Protein AF-A0A7H9HP66-F1 (afdb_monomer_lite)

Organism: NCBI:txid48254

Secondary structure (DSSP, 8-state):
----SEEEEEEEEEEEETTTTEEEEEEEEEEHHHHHHHIIIIIIIIHHHHHHHHHTTT-S---HHHHHHHHHHHHHHHHHHHHHH-

Radius of gyration: 19.16 Å; chains: 1; bounding box: 49×21×44 Å

Structure (mmCIF, N/CA/C/O backbone):
data_AF-A0A7H9HP66-F1
#
_entry.id   AF-A0A7H9HP66-F1
#
loop_
_atom_site.group_PDB
_atom_site.id
_atom_site.type_symbol
_atom_site.label_atom_id
_atom_site.label_alt_id
_atom_site.label_comp_id
_atom_site.label_asym_id
_atom_site.label_entity_id
_atom_site.label_seq_id
_atom_site.pdbx_PDB_ins_code
_atom_site.Cartn_x
_atom_site.Cartn_y
_atom_site.Cartn_z
_atom_site.occupancy
_atom_site.B_iso_or_equiv
_atom_site.auth_seq_id
_atom_site.auth_comp_id
_atom_site.auth_asym_id
_atom_site.auth_atom_id
_atom_site.pdbx_PDB_model_num
ATOM 1 N N . MET A 1 1 ? -6.736 2.022 -23.312 1.00 37.59 1 MET A N 1
ATOM 2 C CA . MET A 1 1 ? -5.721 3.093 -23.194 1.00 37.59 1 MET A CA 1
ATOM 3 C C . MET A 1 1 ? -4.695 2.592 -22.185 1.00 37.59 1 MET A C 1
ATOM 5 O O . MET A 1 1 ? -5.058 2.367 -21.041 1.00 37.59 1 MET A O 1
ATOM 9 N N . PHE A 1 2 ? -3.501 2.215 -22.647 1.00 44.69 2 PHE A N 1
ATOM 10 C CA . PHE A 1 2 ? -2.549 1.390 -21.895 1.00 44.69 2 PHE A CA 1
ATOM 11 C C . PHE A 1 2 ? -1.866 2.190 -20.777 1.00 44.69 2 PHE A C 1
ATOM 13 O O . PHE A 1 2 ? -0.942 2.955 -21.040 1.00 44.69 2 PHE A O 1
ATOM 20 N N . ALA A 1 3 ? -2.307 1.992 -19.534 1.00 51.31 3 ALA A N 1
ATOM 21 C CA . ALA A 1 3 ? -1.567 2.429 -18.358 1.00 51.31 3 ALA A CA 1
ATOM 22 C C . ALA A 1 3 ? -0.376 1.482 -18.148 1.00 51.31 3 ALA A C 1
ATOM 24 O O . ALA A 1 3 ? -0.536 0.260 -18.059 1.00 51.31 3 ALA A O 1
ATOM 25 N N . THR A 1 4 ? 0.823 2.053 -18.106 1.00 56.44 4 THR A N 1
ATOM 26 C CA . THR A 1 4 ? 2.124 1.403 -17.909 1.00 56.44 4 THR A CA 1
ATOM 27 C C . THR A 1 4 ? 2.020 0.211 -16.948 1.00 56.44 4 THR A C 1
ATOM 29 O O . THR A 1 4 ? 1.531 0.348 -15.830 1.00 56.44 4 THR A O 1
ATOM 32 N N . ARG A 1 5 ? 2.437 -0.993 -17.376 1.00 61.53 5 ARG A N 1
ATOM 33 C CA . ARG A 1 5 ? 2.344 -2.218 -16.547 1.00 61.53 5 ARG A CA 1
ATOM 34 C C . ARG A 1 5 ? 3.192 -2.141 -15.273 1.00 61.53 5 ARG A C 1
ATOM 36 O O . ARG A 1 5 ? 2.869 -2.795 -14.286 1.00 61.53 5 ARG A O 1
ATOM 43 N N . ASN A 1 6 ? 4.236 -1.318 -15.295 1.00 61.09 6 ASN A N 1
ATOM 44 C CA . ASN A 1 6 ? 5.182 -1.146 -14.206 1.00 61.09 6 ASN A CA 1
ATOM 45 C C . ASN A 1 6 ? 5.381 0.341 -13.907 1.00 61.09 6 ASN A C 1
ATOM 47 O O . ASN A 1 6 ? 5.419 1.159 -14.827 1.00 61.09 6 ASN A O 1
ATOM 51 N N . PHE A 1 7 ? 5.544 0.663 -12.626 1.00 63.16 7 PHE A N 1
ATOM 52 C CA . PHE A 1 7 ? 6.029 1.957 -12.168 1.00 63.16 7 PHE A CA 1
ATOM 53 C C . PHE A 1 7 ? 7.548 1.897 -12.045 1.00 63.16 7 PHE A C 1
ATOM 55 O O . PHE A 1 7 ? 8.088 1.013 -11.382 1.00 63.16 7 PHE A O 1
ATOM 62 N N . GLN A 1 8 ? 8.234 2.838 -12.686 1.00 65.94 8 GLN A N 1
ATOM 63 C CA . GLN A 1 8 ? 9.674 3.006 -12.548 1.00 65.94 8 GLN A CA 1
ATOM 64 C C . GLN A 1 8 ? 9.937 4.193 -11.624 1.00 65.94 8 GLN A C 1
ATOM 66 O O . GLN A 1 8 ? 9.596 5.331 -11.936 1.00 65.94 8 GLN A O 1
ATOM 71 N N . PHE A 1 9 ? 10.522 3.913 -10.466 1.00 65.25 9 PHE A N 1
ATOM 72 C CA . PHE A 1 9 ? 10.955 4.922 -9.515 1.00 65.25 9 PHE A CA 1
ATOM 73 C C . PHE A 1 9 ? 12.420 5.242 -9.779 1.00 65.25 9 PHE A C 1
ATOM 75 O O . PHE A 1 9 ? 13.291 4.382 -9.635 1.00 65.25 9 PHE A O 1
ATOM 82 N N . HIS A 1 10 ? 12.696 6.487 -10.149 1.00 63.97 10 HIS A N 1
ATOM 83 C CA . HIS A 1 10 ? 14.055 7.007 -10.189 1.00 63.97 10 HIS A CA 1
ATOM 84 C C . HIS A 1 10 ? 14.405 7.526 -8.800 1.00 63.97 10 HIS A C 1
ATOM 86 O O . HIS A 1 10 ? 13.889 8.551 -8.357 1.00 63.97 10 HIS A O 1
ATOM 92 N N . VAL A 1 11 ? 15.263 6.798 -8.092 1.00 65.88 11 VAL A N 1
ATOM 93 C CA . VAL A 1 11 ? 15.820 7.283 -6.831 1.00 65.88 11 VAL A CA 1
ATOM 94 C C . VAL A 1 11 ? 17.027 8.131 -7.211 1.00 65.88 11 VAL A C 1
ATOM 96 O O . VAL A 1 11 ? 17.894 7.660 -7.938 1.00 65.88 11 VAL A O 1
ATOM 99 N N . GLY A 1 12 ? 17.112 9.377 -6.734 1.00 61.28 12 GLY A N 1
ATOM 100 C CA . GLY A 1 12 ? 18.206 10.318 -7.048 1.00 61.28 12 GLY A CA 1
ATOM 101 C C . GLY A 1 12 ? 19.607 9.886 -6.578 1.00 61.28 12 GLY A C 1
ATOM 102 O O . GLY A 1 12 ? 20.516 10.707 -6.496 1.00 61.28 12 GLY A O 1
ATOM 103 N N . ARG A 1 13 ? 19.790 8.608 -6.238 1.00 60.31 13 ARG A N 1
ATOM 104 C CA . ARG A 1 13 ? 21.056 7.986 -5.878 1.00 60.31 13 ARG A CA 1
ATOM 105 C C . ARG A 1 13 ? 21.666 7.391 -7.147 1.00 60.31 13 ARG A C 1
ATOM 107 O O . ARG A 1 13 ? 21.198 6.378 -7.661 1.00 60.31 13 ARG A O 1
ATOM 114 N N . SER A 1 14 ? 22.706 8.045 -7.648 1.00 67.56 14 SER A N 1
ATOM 115 C CA . SER A 1 14 ? 23.556 7.485 -8.699 1.00 67.56 14 SER A CA 1
ATOM 116 C C . SER A 1 14 ? 24.722 6.767 -8.030 1.00 67.56 14 SER A C 1
ATOM 118 O O . SER A 1 14 ? 25.376 7.340 -7.157 1.00 67.56 14 SER A O 1
ATOM 120 N N . THR A 1 15 ? 24.951 5.509 -8.387 1.00 72.56 15 THR A N 1
ATOM 121 C CA . THR A 1 15 ? 26.134 4.759 -7.954 1.00 72.56 15 THR A CA 1
ATOM 122 C C . THR A 1 15 ? 27.194 4.872 -9.038 1.00 72.56 15 THR A C 1
ATOM 124 O O . THR A 1 15 ? 26.897 4.656 -10.212 1.00 72.56 15 THR A O 1
ATOM 127 N N . PHE A 1 16 ? 28.411 5.249 -8.653 1.00 72.62 16 PHE A N 1
ATOM 128 C CA . PHE A 1 16 ? 29.543 5.289 -9.571 1.00 72.62 16 PHE A CA 1
ATOM 129 C C . PHE A 1 16 ? 30.091 3.871 -9.738 1.00 72.62 16 PHE A C 1
ATOM 131 O O . PHE A 1 16 ? 30.531 3.265 -8.760 1.00 72.62 16 PHE A O 1
ATOM 138 N N . ASP A 1 17 ? 30.006 3.341 -10.953 1.00 76.31 17 ASP A N 1
ATOM 139 C CA . ASP A 1 17 ? 30.555 2.037 -11.305 1.00 76.31 17 ASP A CA 1
ATOM 140 C C . ASP A 1 17 ? 32.054 2.198 -11.597 1.00 76.31 17 ASP A C 1
ATOM 142 O O . ASP A 1 17 ? 32.447 2.884 -12.544 1.00 76.31 17 ASP A O 1
ATOM 146 N N . LEU A 1 18 ? 32.885 1.607 -10.737 1.00 74.62 18 LEU A N 1
ATOM 147 C CA . LEU A 1 18 ? 34.345 1.702 -10.797 1.00 74.62 18 LEU A CA 1
ATOM 148 C C . LEU A 1 18 ? 34.940 0.918 -11.976 1.00 74.62 18 LEU A C 1
ATOM 150 O O . LEU A 1 18 ? 36.012 1.289 -12.447 1.00 74.62 18 LEU A O 1
ATOM 154 N N . ASP A 1 19 ? 34.247 -0.110 -12.4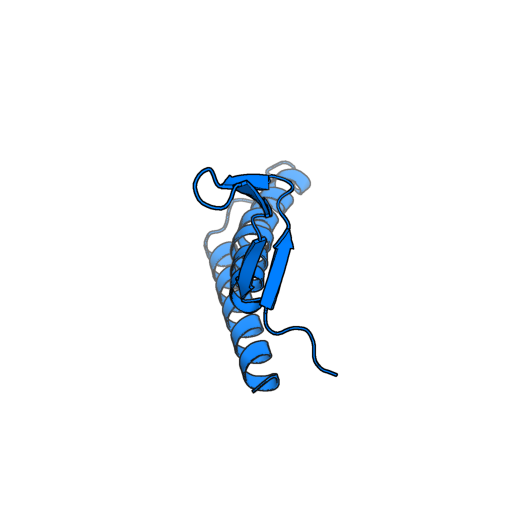71 1.00 83.94 19 ASP A N 1
ATOM 155 C CA . ASP A 1 19 ? 34.723 -0.960 -13.566 1.00 83.94 19 ASP A CA 1
ATOM 156 C C . ASP A 1 19 ? 34.370 -0.355 -14.931 1.00 83.94 19 ASP A C 1
ATOM 158 O O . ASP A 1 19 ? 35.150 -0.426 -15.882 1.00 83.94 19 ASP A O 1
ATOM 162 N N . ALA A 1 20 ? 33.204 0.290 -15.024 1.00 80.69 20 ALA A N 1
ATOM 163 C CA . ALA A 1 20 ? 32.738 0.944 -16.245 1.00 80.69 20 ALA A CA 1
ATOM 164 C C . ALA A 1 20 ? 33.105 2.438 -16.331 1.00 80.69 20 ALA A C 1
ATOM 166 O O . ALA A 1 20 ? 32.948 3.043 -17.392 1.00 80.69 20 ALA A O 1
ATOM 167 N N . GLY A 1 21 ? 33.543 3.062 -15.231 1.00 80.19 21 GLY A N 1
ATOM 168 C CA . GLY A 1 21 ? 33.848 4.497 -15.162 1.00 80.19 21 GLY A CA 1
ATOM 169 C C . GLY A 1 21 ? 32.633 5.402 -15.406 1.00 80.19 21 GLY A C 1
ATOM 170 O O . GLY A 1 21 ? 32.790 6.543 -15.844 1.00 80.19 21 GLY A O 1
ATOM 171 N N . THR A 1 22 ? 31.416 4.901 -15.171 1.00 81.06 22 THR A N 1
ATOM 172 C CA . THR A 1 22 ? 30.163 5.602 -15.485 1.00 81.06 22 THR A CA 1
ATOM 173 C C . THR A 1 22 ? 29.257 5.749 -14.266 1.00 81.06 22 THR A C 1
ATOM 175 O O . THR A 1 22 ? 29.296 4.977 -13.308 1.00 81.06 22 THR A O 1
ATOM 178 N N . MET A 1 23 ? 28.422 6.787 -14.298 1.00 73.00 23 MET A N 1
ATOM 179 C CA . MET A 1 23 ? 27.372 7.006 -13.307 1.00 73.00 23 MET A CA 1
ATOM 180 C C . MET A 1 23 ? 26.151 6.169 -13.685 1.00 73.00 23 MET A C 1
ATOM 182 O O . MET A 1 23 ? 25.508 6.440 -14.700 1.00 73.00 23 MET A O 1
ATOM 186 N N . VAL A 1 24 ? 25.805 5.185 -12.858 1.00 77.19 24 VAL A N 1
ATOM 187 C CA . VAL A 1 24 ? 24.602 4.373 -13.051 1.00 77.19 24 VAL A CA 1
ATOM 188 C C . VAL A 1 24 ? 23.500 4.921 -12.155 1.00 77.19 24 VAL A C 1
ATOM 190 O O . VAL A 1 24 ? 23.587 4.883 -10.924 1.00 77.19 24 VAL A O 1
ATOM 193 N N . ALA A 1 25 ? 22.448 5.455 -12.774 1.00 71.00 25 ALA A N 1
ATOM 194 C CA . ALA A 1 25 ? 21.246 5.852 -12.057 1.00 71.00 25 ALA A CA 1
ATOM 195 C C . ALA A 1 25 ? 20.500 4.595 -11.594 1.00 71.00 25 ALA A C 1
ATOM 197 O O . ALA A 1 25 ? 20.104 3.766 -12.418 1.00 71.00 25 ALA A O 1
ATOM 198 N N . GLN A 1 26 ? 20.274 4.452 -10.287 1.00 71.19 26 GLN A N 1
ATOM 199 C CA . GLN A 1 26 ? 19.444 3.359 -9.796 1.00 71.19 26 GLN A CA 1
ATOM 200 C C . GLN A 1 26 ? 17.970 3.655 -10.068 1.00 71.19 26 GLN A C 1
ATOM 202 O O . GLN A 1 26 ? 17.401 4.637 -9.583 1.00 71.19 26 GLN A O 1
ATOM 207 N N . SER A 1 27 ? 17.341 2.775 -10.843 1.00 67.12 27 SER A N 1
ATOM 208 C CA . SER A 1 27 ? 15.897 2.785 -11.044 1.00 67.12 27 SER A CA 1
ATOM 209 C C . SER A 1 27 ? 15.296 1.498 -10.494 1.00 67.12 27 SER A C 1
ATOM 211 O O . SER A 1 27 ? 15.787 0.403 -10.764 1.00 67.12 27 SER A O 1
ATOM 213 N N . PHE A 1 28 ? 14.241 1.639 -9.697 1.00 70.06 28 PHE A N 1
ATOM 214 C CA . PHE A 1 28 ? 13.482 0.517 -9.163 1.00 70.06 28 PHE A CA 1
ATOM 215 C C . PHE A 1 28 ? 12.223 0.351 -9.998 1.00 70.06 28 PHE A C 1
ATOM 217 O O . PHE A 1 28 ? 11.421 1.277 -10.112 1.00 70.06 28 PHE A O 1
ATOM 224 N N . VAL A 1 29 ? 12.042 -0.828 -10.582 1.00 73.00 29 VAL A N 1
ATOM 225 C CA . VAL A 1 29 ? 10.832 -1.166 -11.331 1.00 73.00 29 VAL A CA 1
ATOM 226 C C . VAL A 1 29 ? 9.927 -1.978 -10.416 1.00 73.00 29 VAL A C 1
ATOM 228 O O . VAL A 1 29 ? 10.289 -3.071 -9.989 1.00 73.00 29 VAL A O 1
ATOM 231 N N . VAL A 1 30 ? 8.749 -1.442 -10.104 1.00 72.81 30 VAL A N 1
ATOM 232 C CA . VAL A 1 30 ? 7.755 -2.094 -9.245 1.00 72.81 30 VAL A CA 1
ATOM 233 C C . VAL A 1 30 ? 6.471 -2.305 -10.037 1.00 72.81 30 VAL A C 1
ATOM 235 O O . VAL A 1 30 ? 6.010 -1.426 -10.767 1.00 72.81 30 VAL A O 1
ATOM 238 N N . ASN A 1 31 ? 5.870 -3.484 -9.895 1.00 77.19 31 ASN A N 1
ATOM 239 C CA . ASN A 1 31 ? 4.593 -3.783 -10.527 1.00 77.19 31 ASN A CA 1
ATOM 240 C C . ASN A 1 31 ? 3.482 -2.913 -9.907 1.00 77.19 31 ASN A C 1
ATOM 242 O O . ASN A 1 31 ? 3.369 -2.809 -8.681 1.00 77.19 31 ASN A O 1
ATOM 246 N N . LYS A 1 32 ? 2.633 -2.310 -10.749 1.00 74.44 32 LYS A N 1
ATOM 247 C CA . LYS A 1 32 ? 1.517 -1.462 -10.302 1.00 74.44 32 LYS A CA 1
ATOM 248 C C . LYS A 1 32 ? 0.554 -2.172 -9.349 1.00 74.44 32 LYS A C 1
ATOM 250 O O . LYS A 1 32 ? 0.029 -1.537 -8.443 1.00 74.44 32 LYS A O 1
ATOM 255 N N . TYR A 1 33 ? 0.373 -3.483 -9.499 1.00 73.12 33 TYR A N 1
ATOM 256 C CA . TYR A 1 33 ? -0.487 -4.281 -8.625 1.00 73.12 33 TYR A CA 1
ATOM 257 C C . TYR A 1 33 ? 0.128 -4.477 -7.236 1.00 73.12 33 TYR A C 1
ATOM 259 O O . TYR A 1 33 ? -0.583 -4.459 -6.235 1.00 73.12 33 TYR A O 1
ATOM 267 N N . THR A 1 34 ? 1.456 -4.590 -7.155 1.00 74.19 34 THR A N 1
ATOM 268 C CA . THR A 1 34 ? 2.182 -4.641 -5.878 1.00 74.19 34 THR A CA 1
ATOM 269 C C . THR A 1 34 ? 2.105 -3.301 -5.157 1.00 74.19 34 THR A C 1
ATOM 271 O O . THR A 1 34 ? 1.849 -3.263 -3.957 1.00 74.19 34 THR A O 1
ATOM 274 N N . LEU A 1 35 ? 2.260 -2.199 -5.894 1.00 77.12 35 LEU A N 1
ATOM 275 C CA . LEU A 1 35 ? 2.107 -0.857 -5.339 1.00 77.12 35 LEU A CA 1
ATOM 276 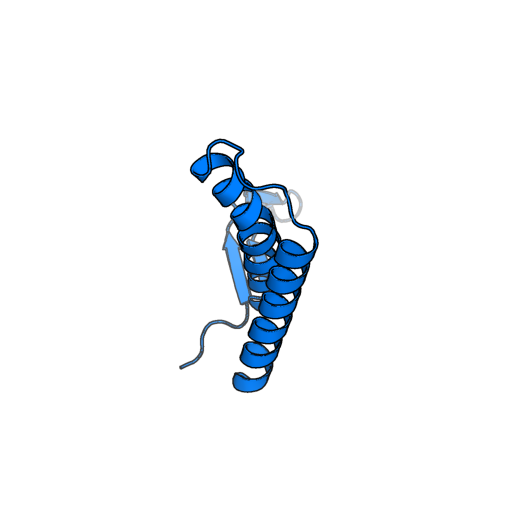C C . LEU A 1 35 ? 0.673 -0.622 -4.839 1.00 77.12 35 LEU A C 1
ATOM 278 O O . LEU A 1 35 ? 0.490 -0.133 -3.728 1.00 77.12 35 LEU A O 1
ATOM 282 N N . ALA A 1 36 ? -0.335 -1.034 -5.614 1.00 76.50 36 ALA A N 1
ATOM 283 C CA . ALA A 1 36 ? -1.736 -0.963 -5.211 1.00 76.50 36 ALA A CA 1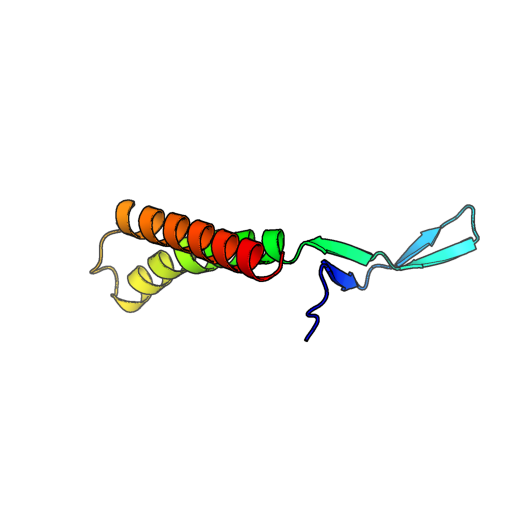
ATOM 284 C C . ALA A 1 36 ? -2.012 -1.797 -3.952 1.00 76.50 36 ALA A C 1
ATOM 286 O O . ALA A 1 36 ? -2.681 -1.316 -3.044 1.00 76.50 36 ALA A O 1
ATOM 287 N N . LEU A 1 37 ? -1.447 -3.006 -3.845 1.00 75.06 37 LEU A N 1
ATOM 288 C CA . LEU A 1 37 ? -1.586 -3.840 -2.647 1.00 75.06 37 LEU A CA 1
ATOM 289 C C . LEU A 1 37 ? -1.003 -3.146 -1.420 1.00 75.06 37 LEU A C 1
ATOM 291 O O . LEU A 1 37 ? -1.658 -3.098 -0.385 1.00 75.06 37 LEU A O 1
ATOM 295 N N . ILE A 1 38 ? 0.192 -2.574 -1.533 1.00 76.88 38 ILE A N 1
ATOM 296 C CA . ILE A 1 38 ? 0.840 -1.851 -0.435 1.00 76.88 38 ILE A CA 1
ATOM 297 C C . ILE A 1 38 ? -0.007 -0.642 -0.022 1.00 76.88 38 ILE A C 1
ATOM 299 O O . ILE A 1 38 ? -0.321 -0.489 1.155 1.00 76.88 38 ILE A O 1
ATOM 303 N N . VAL A 1 39 ? -0.428 0.191 -0.974 1.00 77.44 39 VAL A N 1
ATOM 304 C CA . VAL A 1 39 ? -1.172 1.426 -0.681 1.00 77.44 39 VAL A CA 1
ATOM 305 C C . VAL A 1 39 ? -2.567 1.131 -0.129 1.00 77.44 39 VAL A C 1
ATOM 307 O O . VAL A 1 39 ? -2.956 1.709 0.883 1.00 77.44 39 VAL A O 1
ATOM 310 N N . CYS A 1 40 ? -3.319 0.221 -0.744 1.00 74.94 40 CYS A N 1
ATOM 311 C CA . CYS A 1 40 ? -4.676 -0.087 -0.301 1.00 74.94 40 CYS A CA 1
ATOM 312 C C . CYS A 1 40 ? -4.679 -0.905 1.000 1.00 74.94 40 CYS A C 1
ATOM 314 O O . CYS A 1 40 ? -5.446 -0.607 1.910 1.00 74.94 40 CYS A O 1
ATOM 316 N N . SER A 1 41 ? -3.777 -1.875 1.158 1.00 69.75 41 SER A N 1
ATOM 317 C CA . SER A 1 41 ? -3.773 -2.723 2.359 1.00 69.75 41 SER A CA 1
ATOM 318 C C . SER A 1 41 ? -3.130 -2.024 3.557 1.00 69.75 41 SER A C 1
ATOM 320 O O . SER A 1 41 ? -3.694 -2.033 4.643 1.00 69.75 41 SER A O 1
ATOM 322 N N . LEU A 1 42 ? -1.961 -1.395 3.393 1.00 68.88 42 LEU A N 1
ATOM 323 C CA . LEU A 1 42 ? -1.286 -0.728 4.515 1.00 68.88 42 LEU A CA 1
ATOM 324 C C . LEU A 1 42 ? -1.804 0.695 4.720 1.00 68.88 42 LEU A C 1
ATOM 326 O O . LEU A 1 42 ? -2.002 1.116 5.852 1.00 68.88 42 LEU A O 1
ATOM 330 N N . GLY A 1 43 ? -2.040 1.441 3.642 1.00 69.88 43 GLY A N 1
ATOM 331 C CA . GLY A 1 43 ? -2.528 2.816 3.731 1.00 69.88 43 GLY A CA 1
ATOM 332 C C . GLY A 1 43 ? -4.010 2.877 4.078 1.00 69.88 43 GLY A C 1
ATOM 333 O O . GLY A 1 43 ? -4.375 3.479 5.084 1.00 69.88 43 GLY A O 1
ATOM 334 N N . ALA A 1 44 ? -4.865 2.242 3.273 1.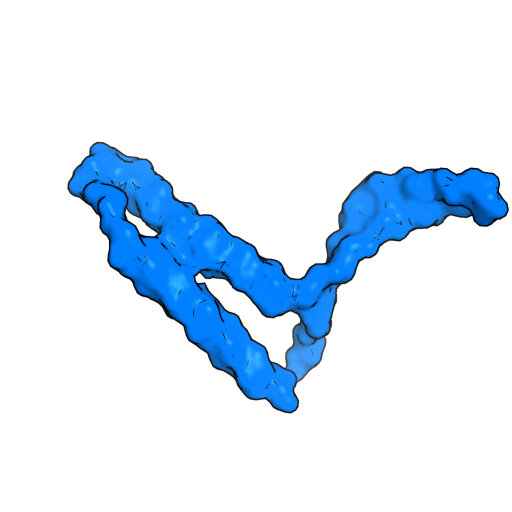00 70.06 44 ALA A N 1
ATOM 335 C CA . ALA A 1 44 ? -6.305 2.347 3.485 1.00 70.06 44 ALA A CA 1
ATOM 336 C C . ALA A 1 44 ? -6.781 1.491 4.665 1.00 70.06 44 ALA A C 1
ATOM 338 O O . ALA A 1 44 ? -7.480 2.034 5.503 1.00 70.06 44 ALA A O 1
ATOM 339 N N . ALA A 1 45 ? -6.375 0.221 4.804 1.00 69.56 45 ALA A N 1
ATOM 340 C CA . ALA A 1 45 ? -6.915 -0.627 5.880 1.00 69.56 45 ALA A CA 1
ATOM 341 C C . ALA A 1 45 ? -6.366 -0.305 7.284 1.00 69.56 45 ALA A C 1
ATOM 343 O O . ALA A 1 45 ? -7.117 -0.351 8.253 1.00 69.56 45 ALA A O 1
ATOM 344 N N . ILE A 1 46 ? -5.076 0.033 7.417 1.00 72.25 46 ILE A N 1
ATOM 345 C CA . ILE A 1 46 ? -4.486 0.399 8.724 1.00 72.25 46 ILE A CA 1
ATOM 346 C C . ILE A 1 46 ? -4.675 1.893 9.001 1.00 72.25 46 ILE A C 1
ATOM 348 O O . ILE A 1 46 ? -5.012 2.296 10.117 1.00 72.25 46 ILE A O 1
ATOM 352 N N . GLY A 1 47 ? -4.463 2.732 7.984 1.00 72.88 47 GLY A N 1
ATOM 353 C CA . GLY A 1 47 ? -4.577 4.180 8.118 1.00 72.88 47 GLY A CA 1
ATOM 354 C C . GLY A 1 47 ? -6.007 4.648 8.375 1.00 72.88 47 GLY A C 1
ATOM 355 O O . GLY A 1 47 ? -6.181 5.598 9.138 1.00 72.88 47 GLY A O 1
ATOM 356 N N . SER A 1 48 ? -7.033 3.977 7.829 1.00 71.62 48 SER A N 1
ATOM 357 C CA . SER A 1 48 ? -8.432 4.330 8.109 1.00 71.62 48 SER A CA 1
ATOM 358 C C . SER A 1 48 ? -8.777 4.179 9.584 1.00 71.62 48 SER A C 1
ATOM 360 O O . SER A 1 48 ? -9.496 5.017 10.118 1.00 71.62 48 SER A O 1
ATOM 362 N N . GLU A 1 49 ? -8.250 3.156 10.255 1.00 73.00 49 GLU A N 1
ATOM 363 C CA . GLU A 1 49 ? -8.498 2.907 11.677 1.00 73.00 49 GLU A CA 1
ATOM 364 C C . GLU A 1 49 ? -7.783 3.929 12.563 1.00 73.00 49 GLU A C 1
ATOM 366 O O . GLU A 1 49 ? -8.371 4.484 13.494 1.00 73.00 49 GLU A O 1
ATOM 371 N N . PHE A 1 50 ? -6.529 4.259 12.239 1.00 74.94 50 PHE A N 1
ATOM 372 C CA . PHE A 1 50 ? -5.803 5.326 12.932 1.00 74.94 50 PHE A CA 1
ATOM 373 C C . PHE A 1 50 ? -6.488 6.684 12.761 1.00 74.94 50 PHE A C 1
ATOM 375 O O . PHE A 1 50 ? -6.671 7.411 13.740 1.00 74.94 50 PHE A O 1
ATOM 382 N N . LEU A 1 51 ? -6.910 7.011 11.539 1.00 78.38 51 LEU A N 1
ATOM 383 C CA . LEU A 1 51 ? -7.602 8.258 11.244 1.00 78.38 51 LEU A CA 1
ATOM 384 C C . LEU A 1 51 ? -8.963 8.318 11.944 1.00 78.38 51 LEU A C 1
ATOM 386 O O . LEU A 1 51 ? -9.289 9.337 12.549 1.00 78.38 51 LEU A O 1
ATOM 390 N N . GLN A 1 52 ? -9.727 7.223 11.938 1.00 74.56 52 GLN A N 1
ATOM 391 C CA . GLN A 1 52 ? -10.987 7.128 12.671 1.00 74.56 52 GLN A CA 1
ATOM 392 C C . GLN A 1 52 ? -10.779 7.295 14.176 1.00 74.56 52 GLN A C 1
ATOM 394 O O . GLN A 1 52 ? -11.537 8.027 14.808 1.00 74.56 52 GLN A O 1
ATOM 399 N N . LYS A 1 53 ? -9.740 6.696 14.765 1.00 72.12 53 LYS A N 1
ATOM 400 C CA . LYS A 1 53 ? -9.437 6.848 16.195 1.00 72.12 53 LYS A CA 1
ATOM 401 C C . LYS A 1 53 ? -9.075 8.288 16.568 1.00 72.12 53 LYS A C 1
ATOM 403 O O . LYS A 1 53 ? -9.544 8.781 17.596 1.00 72.12 53 LYS A O 1
ATOM 408 N N . ILE A 1 54 ? -8.290 8.964 15.727 1.00 79.88 54 ILE A N 1
ATOM 409 C CA . ILE A 1 54 ? -7.902 10.372 15.908 1.00 79.88 54 ILE A CA 1
ATOM 410 C C . ILE A 1 54 ? -9.123 11.292 15.760 1.00 79.88 54 ILE A C 1
ATOM 412 O O . ILE A 1 54 ? -9.406 12.076 16.663 1.00 79.88 54 ILE A O 1
ATOM 416 N N . LEU A 1 55 ? -9.887 11.162 14.669 1.00 78.94 55 LEU A N 1
ATOM 417 C CA . LEU A 1 55 ? -11.069 11.992 14.394 1.00 78.94 55 LEU A CA 1
ATOM 418 C C . LEU A 1 55 ? -12.198 11.780 15.411 1.00 78.94 55 LEU A C 1
ATOM 420 O O . LEU A 1 55 ? -12.943 12.708 15.712 1.00 78.94 55 LEU A O 1
ATOM 424 N N . SER A 1 56 ? -12.315 10.574 15.969 1.00 77.75 56 SER A N 1
ATOM 425 C CA . SER A 1 56 ? -13.337 10.251 16.971 1.00 77.75 56 SER A CA 1
ATOM 426 C C . SER A 1 56 ? -12.949 10.672 18.392 1.00 77.75 56 SER A C 1
ATOM 428 O O . SER A 1 56 ? -13.679 10.334 19.325 1.00 77.75 56 SER A O 1
ATOM 430 N N . PHE A 1 57 ? -11.796 11.328 18.596 1.00 77.69 57 PHE A N 1
ATOM 431 C CA . PHE A 1 57 ? -11.241 11.618 19.927 1.00 77.69 57 PHE A CA 1
ATOM 432 C C . PHE A 1 57 ? -11.206 10.373 20.836 1.00 77.69 57 PHE A C 1
ATOM 434 O O . PHE A 1 57 ? -11.517 10.431 22.023 1.00 77.69 57 PHE A O 1
ATOM 441 N N . GLY A 1 58 ? -10.888 9.207 20.265 1.00 69.56 58 GLY A N 1
ATOM 442 C CA . GLY A 1 58 ? -10.835 7.943 21.003 1.00 69.56 58 GLY A CA 1
ATOM 443 C C . GLY A 1 58 ? -12.186 7.309 21.360 1.00 69.56 58 GLY A C 1
ATOM 444 O O . GLY A 1 58 ? -12.192 6.288 22.040 1.00 69.56 58 GLY A O 1
ATOM 445 N N . ARG A 1 59 ? -13.328 7.843 20.896 1.00 71.88 59 ARG A N 1
ATOM 446 C CA . ARG A 1 59 ? -14.657 7.240 21.150 1.00 71.88 59 ARG A CA 1
ATOM 447 C C . ARG A 1 59 ? -14.887 5.916 20.423 1.00 71.88 59 ARG A C 1
ATOM 449 O O . ARG A 1 59 ? -15.722 5.133 20.863 1.00 71.88 59 ARG A O 1
ATOM 456 N N . ARG A 1 60 ? -14.188 5.679 19.310 1.00 71.31 60 ARG A N 1
ATOM 457 C CA . ARG A 1 60 ? -14.296 4.442 18.530 1.00 71.31 60 ARG A CA 1
ATOM 458 C C . ARG A 1 60 ? -13.180 3.478 18.941 1.00 71.31 60 ARG A C 1
ATOM 460 O O . ARG A 1 60 ? -12.006 3.856 18.934 1.00 71.31 60 ARG A O 1
ATOM 467 N N . SER A 1 61 ? -13.551 2.260 19.335 1.00 68.25 61 SER A N 1
ATOM 468 C CA . SER A 1 61 ? -12.606 1.181 19.630 1.00 68.25 61 SER A CA 1
ATOM 469 C C . SER A 1 61 ? -12.008 0.634 18.339 1.00 68.25 61 SER A C 1
ATOM 471 O O . SER A 1 61 ? -12.679 0.605 17.314 1.00 68.25 61 SER A O 1
ATOM 473 N N . PHE A 1 62 ? -10.755 0.191 18.409 1.00 68.88 62 PHE A N 1
ATOM 474 C CA . PHE A 1 62 ? -10.090 -0.482 17.297 1.00 68.88 62 PHE A CA 1
ATOM 475 C C . PHE A 1 62 ? -10.818 -1.798 17.003 1.00 68.88 62 PHE A C 1
ATOM 477 O O . PHE A 1 62 ? -10.844 -2.665 17.879 1.00 68.88 62 PHE A O 1
ATOM 484 N N . ASP A 1 63 ? -11.421 -1.921 15.820 1.00 74.12 63 ASP A N 1
ATOM 485 C CA . ASP A 1 63 ? -12.135 -3.129 15.405 1.00 74.12 63 ASP A CA 1
ATOM 486 C C . ASP A 1 63 ? -11.295 -3.918 14.380 1.00 74.12 63 ASP A C 1
ATOM 488 O O . ASP A 1 63 ? -11.131 -3.486 13.234 1.00 74.12 63 ASP A O 1
ATOM 492 N N . PRO A 1 64 ? -10.745 -5.088 14.758 1.00 74.62 64 PRO A N 1
ATOM 493 C CA . PRO A 1 64 ? -9.998 -5.944 13.840 1.00 74.62 64 PRO A CA 1
ATOM 494 C C . PRO A 1 64 ? -10.817 -6.394 12.622 1.00 74.62 64 PRO A C 1
ATOM 496 O O . PRO A 1 64 ? -10.234 -6.688 11.578 1.00 74.62 64 PRO A O 1
ATOM 499 N N . MET A 1 65 ? -12.149 -6.454 12.737 1.00 74.38 65 MET A N 1
ATOM 500 C CA . MET A 1 65 ? -13.025 -6.857 11.638 1.00 74.38 65 MET A CA 1
ATOM 501 C C . MET A 1 65 ? -13.127 -5.771 10.566 1.00 74.38 65 MET A C 1
ATOM 503 O O . MET A 1 65 ? -13.107 -6.105 9.382 1.00 74.38 65 MET A O 1
ATOM 507 N N . ASP A 1 66 ? -13.140 -4.489 10.946 1.00 72.25 66 ASP A N 1
ATOM 508 C CA . ASP A 1 66 ? -13.116 -3.368 9.992 1.00 72.25 66 ASP A CA 1
ATOM 509 C C . ASP A 1 66 ? -11.795 -3.364 9.200 1.00 72.25 66 ASP A C 1
ATOM 511 O O . ASP A 1 66 ? -11.783 -3.237 7.970 1.00 72.25 66 ASP A O 1
ATOM 515 N N . MET A 1 67 ? -10.673 -3.625 9.877 1.00 70.94 67 MET A N 1
ATOM 516 C CA . MET A 1 67 ? -9.363 -3.758 9.235 1.00 70.94 67 MET A CA 1
ATOM 517 C C . MET A 1 67 ? -9.308 -4.957 8.271 1.00 70.94 67 MET A C 1
ATOM 519 O O . MET A 1 67 ? -8.790 -4.832 7.157 1.00 70.94 67 MET A O 1
ATOM 523 N N . LEU A 1 68 ? -9.872 -6.107 8.660 1.00 76.06 68 LEU A N 1
ATOM 524 C CA . LEU A 1 68 ? -9.934 -7.298 7.809 1.00 76.06 68 LEU A CA 1
ATOM 525 C C . LEU A 1 68 ? -10.820 -7.072 6.576 1.00 76.06 68 LEU A C 1
ATOM 527 O O . LEU A 1 68 ? -10.420 -7.421 5.467 1.00 76.06 68 LEU A O 1
ATOM 531 N N . CYS A 1 69 ? -11.989 -6.452 6.740 1.00 77.50 69 CYS A N 1
ATOM 532 C CA . CYS A 1 69 ? -12.889 -6.118 5.636 1.00 77.50 69 CYS A CA 1
ATOM 533 C C . CYS A 1 69 ? -12.235 -5.155 4.638 1.00 77.50 69 CYS A C 1
ATOM 535 O O . CYS A 1 69 ? -12.304 -5.387 3.430 1.00 77.50 69 CYS A O 1
ATOM 537 N N . ASN A 1 70 ? -11.535 -4.125 5.120 1.00 78.31 70 ASN A N 1
ATOM 538 C CA . ASN A 1 70 ? -10.800 -3.197 4.258 1.00 78.31 70 ASN A CA 1
ATOM 539 C C . ASN A 1 70 ? -9.640 -3.883 3.520 1.00 78.31 70 ASN A C 1
ATOM 541 O O . ASN A 1 70 ? -9.410 -3.614 2.336 1.00 78.31 70 ASN A O 1
ATOM 545 N N . ALA A 1 71 ? -8.938 -4.809 4.178 1.00 75.06 71 ALA A N 1
ATOM 546 C CA . ALA A 1 71 ? -7.893 -5.606 3.543 1.00 75.06 71 ALA A CA 1
ATOM 547 C C . ALA A 1 71 ? -8.466 -6.532 2.455 1.00 75.06 71 ALA A C 1
ATOM 549 O O . ALA A 1 71 ? -7.960 -6.553 1.332 1.00 75.06 71 ALA A O 1
ATOM 550 N N . LEU A 1 72 ? -9.559 -7.247 2.742 1.00 78.81 72 LEU A N 1
ATOM 551 C CA . LEU A 1 72 ? -10.223 -8.134 1.781 1.00 78.81 72 LEU A CA 1
ATOM 552 C C . LEU A 1 72 ? -10.794 -7.361 0.587 1.00 78.81 72 LEU A C 1
ATOM 554 O O . LEU A 1 72 ? -10.570 -7.756 -0.556 1.00 78.81 72 LEU A O 1
ATOM 558 N N . GLY A 1 73 ? -11.466 -6.233 0.830 1.00 78.19 73 GLY A N 1
ATOM 559 C CA . GLY A 1 73 ? -11.978 -5.359 -0.227 1.00 78.19 73 GLY A CA 1
ATOM 560 C C . GLY A 1 73 ? -10.866 -4.828 -1.134 1.00 78.19 73 GLY A C 1
ATOM 561 O O . GLY A 1 73 ? -11.014 -4.822 -2.356 1.00 78.19 73 GLY A O 1
ATOM 562 N N . SER A 1 74 ? -9.716 -4.475 -0.553 1.00 77.25 74 SER A N 1
ATOM 563 C CA . SER A 1 74 ? -8.529 -4.049 -1.303 1.00 77.25 74 SER A CA 1
ATOM 564 C C . SER A 1 74 ? -7.984 -5.164 -2.198 1.00 77.25 74 SER A C 1
ATOM 566 O O . SER A 1 74 ? -7.736 -4.938 -3.381 1.00 77.25 74 SER A O 1
ATOM 568 N N . VAL A 1 75 ? -7.845 -6.385 -1.670 1.00 79.25 75 VAL A N 1
ATOM 569 C CA . VAL A 1 75 ? -7.380 -7.550 -2.443 1.00 79.25 75 VAL A CA 1
ATOM 570 C C . VAL A 1 75 ? -8.341 -7.868 -3.590 1.00 79.25 75 VAL A C 1
ATOM 572 O O . VAL A 1 75 ? -7.897 -8.072 -4.720 1.00 79.25 75 VAL A O 1
ATOM 575 N N . ILE A 1 76 ? -9.651 -7.865 -3.328 1.00 82.25 76 ILE A N 1
ATOM 576 C CA . ILE A 1 76 ? -10.682 -8.140 -4.338 1.00 82.25 76 ILE A CA 1
ATOM 577 C C . ILE A 1 76 ? -10.670 -7.070 -5.434 1.00 82.25 76 ILE A C 1
ATOM 579 O O . ILE A 1 76 ? -10.672 -7.412 -6.614 1.00 82.25 76 ILE A O 1
ATOM 583 N N . GLY A 1 77 ? -10.607 -5.785 -5.073 1.00 79.06 77 GLY A N 1
ATOM 584 C CA . GLY A 1 77 ? -10.558 -4.689 -6.043 1.00 79.06 77 GLY A CA 1
ATOM 585 C C . GLY A 1 77 ? -9.330 -4.762 -6.953 1.00 79.06 77 GLY A C 1
ATOM 586 O O . GLY A 1 77 ? -9.438 -4.581 -8.166 1.00 79.06 77 GLY A O 1
ATOM 587 N N . ILE A 1 78 ? -8.170 -5.112 -6.391 1.00 78.81 78 ILE A N 1
ATOM 588 C CA . ILE A 1 78 ? -6.929 -5.300 -7.153 1.00 78.81 78 ILE A CA 1
ATOM 589 C C . ILE A 1 78 ? -7.024 -6.526 -8.067 1.00 78.81 78 ILE A C 1
ATOM 591 O O . ILE A 1 78 ? -6.607 -6.455 -9.223 1.00 78.81 78 ILE A O 1
ATOM 595 N N . ALA A 1 79 ? -7.604 -7.631 -7.590 1.00 77.44 79 ALA A N 1
ATOM 596 C CA . ALA A 1 79 ? -7.83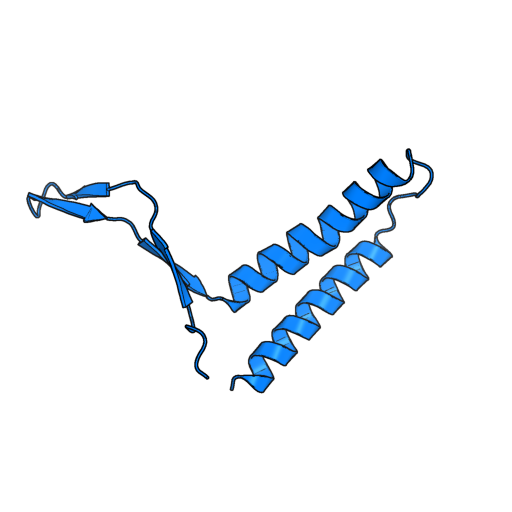2 -8.825 -8.402 1.00 77.44 79 ALA A CA 1
ATOM 597 C C . ALA A 1 79 ? -8.790 -8.548 -9.572 1.00 77.44 79 ALA A C 1
ATOM 599 O O . ALA A 1 79 ? -8.553 -9.013 -10.687 1.00 77.44 79 ALA A O 1
ATOM 600 N N . PHE A 1 80 ? -9.833 -7.748 -9.344 1.00 79.31 80 PHE A N 1
ATOM 601 C CA . PHE A 1 80 ? -10.779 -7.347 -10.382 1.00 79.31 80 PHE A CA 1
ATOM 602 C C . PHE A 1 80 ? -10.127 -6.437 -11.428 1.00 79.31 80 PHE A C 1
ATOM 604 O O . PHE A 1 80 ? -10.273 -6.673 -12.626 1.00 79.31 80 PHE A O 1
ATOM 611 N N . ALA A 1 81 ? -9.335 -5.454 -10.989 1.00 75.81 81 ALA A N 1
ATOM 612 C CA . ALA A 1 81 ? -8.555 -4.602 -11.885 1.00 75.81 81 ALA A CA 1
ATOM 613 C C . ALA A 1 81 ? -7.563 -5.420 -12.731 1.00 75.81 81 ALA A C 1
ATOM 615 O O . ALA A 1 81 ? -7.442 -5.187 -13.931 1.00 75.81 81 ALA A O 1
ATOM 616 N N . TYR A 1 82 ? -6.904 -6.417 -12.128 1.00 74.69 82 TYR A N 1
ATOM 617 C CA . TYR A 1 82 ? -6.024 -7.340 -12.846 1.00 74.69 82 TYR A CA 1
ATOM 618 C C . TYR A 1 82 ? -6.775 -8.166 -13.894 1.00 74.69 82 TYR A C 1
ATOM 620 O O . TYR A 1 82 ? -6.285 -8.337 -15.008 1.00 74.69 82 TYR A O 1
ATOM 628 N N . TYR A 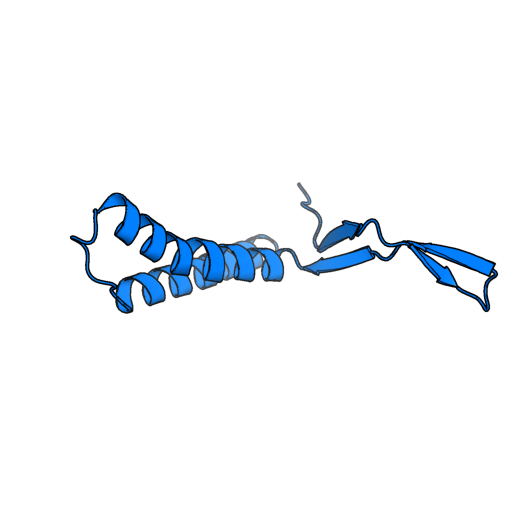1 83 ? -7.962 -8.672 -13.552 1.00 76.62 83 TYR A N 1
ATOM 629 C CA . TYR A 1 83 ? -8.783 -9.449 -14.477 1.00 76.62 83 TYR A CA 1
ATOM 630 C C . TYR A 1 83 ? -9.283 -8.607 -15.655 1.00 76.62 83 TYR A C 1
ATOM 632 O O . TYR A 1 83 ? -9.265 -9.078 -16.784 1.00 76.62 83 TYR A O 1
ATOM 640 N N . GLN A 1 84 ? -9.688 -7.360 -15.408 1.00 75.38 84 GLN A N 1
ATOM 641 C CA . GLN A 1 84 ? -10.185 -6.458 -16.449 1.00 75.38 84 GLN A CA 1
ATOM 642 C C . GLN A 1 84 ? -9.092 -6.014 -17.435 1.00 75.38 84 GLN A C 1
ATOM 644 O O . GLN A 1 84 ? -9.390 -5.670 -18.576 1.00 75.38 84 GLN A O 1
ATOM 649 N N . GLU A 1 85 ? -7.835 -5.977 -16.995 1.00 70.69 85 GLU A N 1
ATOM 650 C CA . GLU A 1 85 ? -6.704 -5.560 -17.826 1.00 70.69 85 GLU A CA 1
ATOM 651 C C . GLU A 1 85 ? -6.049 -6.714 -18.608 1.00 70.69 85 GLU A C 1
ATOM 653 O O . GLU A 1 85 ? -5.163 -6.476 -19.437 1.00 70.69 85 GLU A O 1
ATOM 658 N N . ARG A 1 86 ? -6.451 -7.955 -18.319 1.00 57.41 86 ARG A N 1
ATOM 659 C CA . ARG A 1 86 ? -5.985 -9.164 -18.999 1.00 57.41 86 ARG A CA 1
ATOM 660 C C . ARG A 1 86 ? -6.737 -9.390 -20.307 1.00 57.41 86 ARG A C 1
ATOM 662 O O . ARG A 1 86 ? -6.051 -9.819 -21.261 1.00 57.41 86 ARG A O 1
#

Foldseek 3Di:
DDDDQWDKDFDVDWDQDPVVRDTHGDIDIGGPLVVLLCCQLVVVLVVVQVVCCVVVVNPDDRDVVSSVVSNVVSVVVSVVVVVVVD

pLDDT: mean 72.05, std 7.7, range [37.59, 83.94]

Sequence (86 aa):
MFATRNFQFHVGRSTFDLDAGTMVAQSFVVNKYTLALIVCSLGAAIGSEFLQKILSFGRRSFDPMDMLCNALGSVIGIAFAYYQER